Protein AF-A0A090QPM1-F1 (afdb_monomer)

Nearest PDB structures (foldseek):
  2wb4-assembly1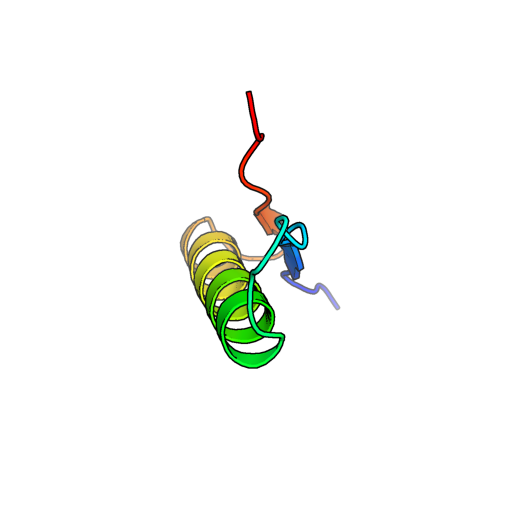_B  TM=8.396E-01  e=7.368E-02  Caulobacter vibrioides CB15
  2v0n-assembly1_B  TM=8.353E-01  e=1.198E-01  Caulobacter vibrioides CB15
  3i5b-assembly2_B  TM=7.508E-01  e=1.117E-01  Pseudomonas aeruginosa PAO1
  4zmu-assembly2_D  TM=9.488E-01  e=3.164E-01  Pseudomonas aeruginosa PAO1
  4zmm-assembly1_B  TM=9.565E-01  e=4.798E-01  Pseudomonas aeruginosa PAO1

Mean predicted aligned error: 3.28 Å

Foldseek 3Di:
DAAEWFDFDDDVPDDPVVRVVNRVVQSVVCVVVPGNYGGYDDDD

Solvent-accessible surface area (backbone atoms only — not comparable to full-atom values): 2647 Å² total; per-residue (Å²): 140,81,63,55,36,32,50,61,77,87,54,92,91,58,52,70,69,58,43,52,52,46,16,52,53,26,26,51,52,11,44,74,76,71,38,69,31,71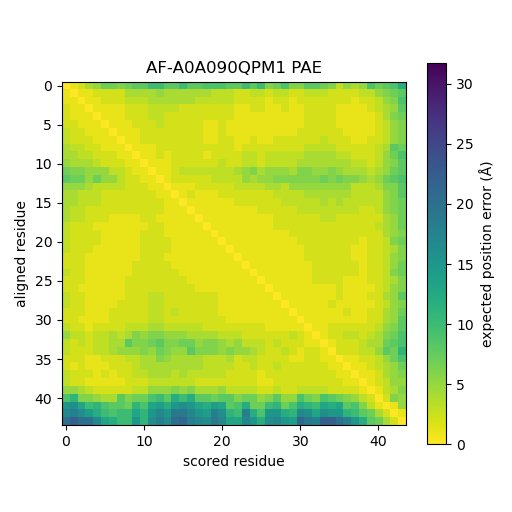,28,65,78,82,84,129

Sequence (44 aa):
MTVSQGIAQLEVNQRSSQLIEQADNHLYLAKAQGRNQFYAQATS

InterPro domains:
  IPR000160 GGDEF domain [PF00990] (1-37)
  IPR000160 GGDEF domain [PS50887] (1-43)
  IPR029787 Nucleotide cyclase [SSF55073] (1-39)
  IPR043128 Reverse transcriptase/Diguanylate cyclase domain [G3DSA:3.30.70.270] (1-44)

Secondary structure (DSSP, 8-state):
----EEE-PPPTT--HHHHHHHHHHHHHHHHHTTSS-EEE----

Radius of gyration: 11.05 Å; Cα contacts (8 Å, |Δi|>4): 61; chains: 1; bounding box: 32×14×28 Å

pLDDT: mean 92.81, std 9.63, range [50.59, 97.75]

Structure (mmCIF, N/CA/C/O backbone):
data_AF-A0A090QPM1-F1
#
_entry.id   AF-A0A090QPM1-F1
#
loop_
_atom_site.group_PDB
_atom_site.id
_atom_site.type_symbol
_atom_site.label_atom_id
_atom_site.label_alt_id
_atom_site.label_comp_id
_atom_site.label_asym_id
_atom_site.label_entity_id
_atom_site.label_seq_id
_atom_site.pdbx_PDB_ins_code
_atom_site.Cartn_x
_atom_site.Cartn_y
_atom_site.Cartn_z
_atom_site.occupancy
_atom_site.B_iso_or_equiv
_atom_site.auth_seq_id
_atom_site.auth_comp_id
_atom_site.auth_asym_id
_atom_site.auth_atom_id
_atom_site.pdbx_PDB_model_num
ATOM 1 N N . MET A 1 1 ? 16.064 11.629 -8.008 1.00 88.00 1 MET A N 1
ATOM 2 C CA . MET A 1 1 ? 15.658 10.551 -7.078 1.00 88.00 1 MET A CA 1
ATOM 3 C C . MET A 1 1 ? 14.139 10.538 -7.028 1.00 88.00 1 MET A C 1
ATOM 5 O O . MET A 1 1 ? 13.564 11.618 -7.014 1.00 88.00 1 MET A O 1
ATOM 9 N N . THR A 1 2 ? 13.505 9.368 -7.052 1.00 95.31 2 THR A N 1
ATOM 10 C CA . THR A 1 2 ? 12.041 9.219 -6.980 1.00 95.31 2 THR A CA 1
ATOM 11 C C . THR A 1 2 ? 11.658 8.331 -5.801 1.00 95.31 2 THR A C 1
ATOM 13 O O . THR A 1 2 ? 12.475 7.541 -5.327 1.00 95.31 2 THR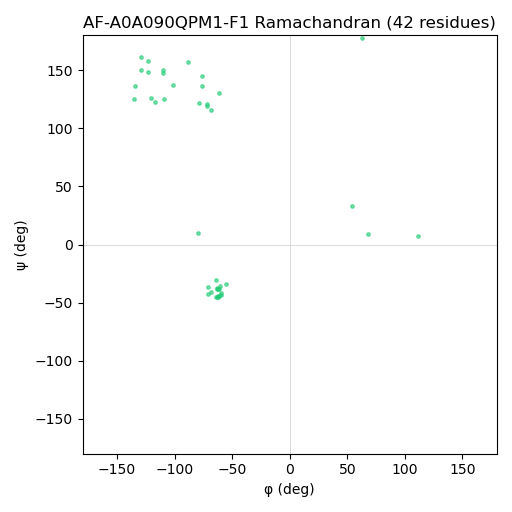 A O 1
ATOM 16 N N . VAL A 1 3 ? 10.419 8.459 -5.324 1.00 95.38 3 VAL A N 1
ATOM 17 C CA . VAL A 1 3 ? 9.879 7.656 -4.217 1.00 95.38 3 VAL A CA 1
ATOM 18 C C . VAL A 1 3 ? 8.545 7.040 -4.620 1.00 95.38 3 VAL A C 1
ATOM 20 O O . VAL A 1 3 ? 7.829 7.595 -5.444 1.00 95.38 3 VAL A O 1
ATOM 23 N N . SER A 1 4 ? 8.222 5.875 -4.061 1.00 97.62 4 SER A N 1
ATOM 24 C CA . SER A 1 4 ? 6.884 5.275 -4.179 1.00 97.62 4 SER A CA 1
ATOM 25 C C . SER A 1 4 ? 6.205 5.348 -2.819 1.00 97.62 4 SER A C 1
ATOM 27 O O . SER A 1 4 ? 6.904 5.287 -1.807 1.00 97.62 4 SER A O 1
ATOM 29 N N . GLN A 1 5 ? 4.885 5.504 -2.786 1.00 97.56 5 GLN A N 1
ATOM 30 C CA . GLN A 1 5 ? 4.146 5.759 -1.546 1.00 97.56 5 GLN A CA 1
ATOM 31 C C . GLN A 1 5 ? 2.896 4.879 -1.463 1.00 97.56 5 GLN A C 1
ATOM 33 O O . GLN A 1 5 ? 2.169 4.728 -2.440 1.00 97.56 5 GLN A O 1
ATOM 38 N N . GLY A 1 6 ? 2.640 4.302 -0.295 1.00 96.94 6 GLY A N 1
ATOM 39 C CA . GLY A 1 6 ? 1.370 3.660 0.020 1.00 96.94 6 GLY A CA 1
ATOM 40 C C . GLY A 1 6 ? 0.615 4.509 1.027 1.00 96.94 6 GLY A C 1
ATOM 41 O O . GLY A 1 6 ? 1.172 4.868 2.062 1.00 96.94 6 GLY A O 1
ATOM 42 N N . ILE A 1 7 ? -0.623 4.872 0.709 1.00 96.44 7 ILE A N 1
ATOM 43 C CA . ILE A 1 7 ? -1.450 5.754 1.532 1.00 96.44 7 ILE A CA 1
ATOM 44 C C . ILE A 1 7 ? -2.663 4.952 1.991 1.00 96.44 7 ILE A C 1
ATOM 46 O O . ILE A 1 7 ? -3.404 4.416 1.167 1.00 96.44 7 ILE A O 1
ATOM 50 N N . ALA A 1 8 ? -2.853 4.864 3.303 1.00 95.69 8 ALA A N 1
ATOM 51 C CA . ALA A 1 8 ? -4.015 4.242 3.923 1.00 95.69 8 ALA A CA 1
ATOM 52 C C . ALA A 1 8 ? -4.709 5.255 4.839 1.00 95.69 8 ALA A C 1
ATOM 54 O O . ALA A 1 8 ? -4.060 6.131 5.417 1.00 95.69 8 ALA A O 1
ATOM 55 N N . GLN A 1 9 ? -6.028 5.136 4.948 1.00 95.25 9 GLN A N 1
ATOM 56 C CA . GLN A 1 9 ? -6.853 5.959 5.822 1.00 95.25 9 GLN A CA 1
ATOM 57 C C . GLN A 1 9 ? -7.195 5.166 7.082 1.00 95.25 9 GLN A C 1
ATOM 59 O O . GLN A 1 9 ? -7.498 3.979 7.003 1.00 95.25 9 GLN A O 1
ATOM 64 N N . LEU A 1 10 ? -7.117 5.823 8.243 1.00 94.12 10 LEU A N 1
ATOM 65 C CA . LEU A 1 10 ? -7.505 5.206 9.506 1.00 94.12 10 LEU A CA 1
ATOM 66 C C . LEU A 1 10 ? -9.026 5.069 9.569 1.00 94.12 10 LEU A C 1
ATOM 68 O O . LEU A 1 10 ? -9.736 6.074 9.581 1.00 94.12 10 LEU A O 1
ATOM 72 N N . GLU A 1 11 ? -9.497 3.832 9.673 1.00 93.00 11 GLU A N 1
ATOM 73 C CA . GLU A 1 11 ? -10.914 3.522 9.848 1.00 93.00 11 GLU A CA 1
ATOM 74 C C . GLU A 1 11 ? -11.326 3.498 11.326 1.00 93.00 11 GLU A C 1
ATOM 76 O O . GLU A 1 11 ? -10.517 3.275 12.236 1.00 93.00 11 GLU A O 1
ATOM 81 N N . VAL A 1 12 ? -12.621 3.699 11.588 1.00 93.12 12 VAL A N 1
ATOM 82 C CA . VAL A 1 12 ? -13.167 3.639 12.952 1.00 93.12 12 VAL A CA 1
ATOM 83 C C . VAL A 1 12 ? -12.947 2.234 13.527 1.00 93.12 12 VAL A C 1
ATOM 85 O O . VAL A 1 12 ? -13.291 1.234 12.902 1.00 93.12 12 VAL A O 1
ATOM 88 N N . ASN A 1 13 ? -12.395 2.159 14.742 1.00 94.56 13 ASN A N 1
ATOM 89 C CA . ASN A 1 13 ? -11.999 0.922 15.437 1.00 94.56 13 ASN A CA 1
ATOM 90 C C . ASN A 1 13 ? -10.813 0.153 14.820 1.00 94.56 13 ASN A C 1
ATOM 92 O O . ASN A 1 13 ? -10.509 -0.955 15.271 1.00 94.56 13 ASN A O 1
ATOM 96 N N . GLN A 1 14 ? -10.107 0.717 13.838 1.00 94.81 14 GLN A N 1
ATOM 97 C CA . GLN A 1 14 ? -8.897 0.105 13.300 1.00 94.81 14 GLN A CA 1
ATOM 98 C C . GLN A 1 14 ? -7.713 0.288 14.258 1.00 94.81 14 GLN A C 1
ATOM 100 O O . GLN A 1 14 ? -7.474 1.371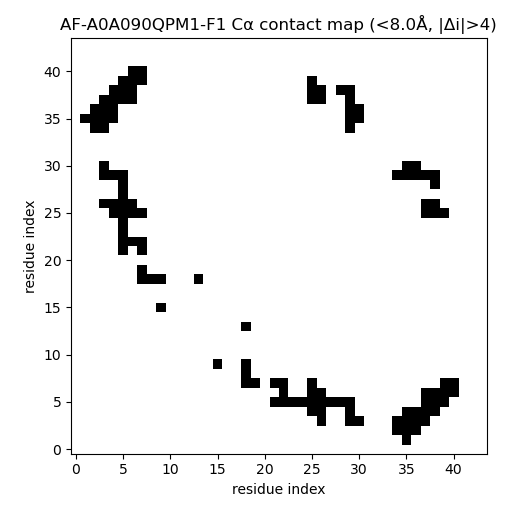 14.794 1.00 94.81 14 GLN A O 1
ATOM 105 N N . ARG A 1 15 ? -6.926 -0.774 14.462 1.00 96.62 15 ARG A N 1
ATOM 106 C CA . ARG A 1 15 ? -5.668 -0.675 15.212 1.00 96.62 15 ARG A CA 1
ATOM 107 C C . ARG A 1 15 ? -4.590 -0.031 14.348 1.00 96.62 15 ARG A C 1
ATOM 109 O O . ARG A 1 15 ? -4.466 -0.354 13.170 1.00 96.62 15 ARG A O 1
ATOM 116 N N . SER A 1 16 ? -3.712 0.764 14.954 1.00 95.75 16 SER A N 1
ATOM 117 C CA . SER A 1 16 ? -2.593 1.401 14.243 1.00 95.75 16 SER A CA 1
ATOM 118 C C . SER A 1 16 ? -1.699 0.401 13.501 1.00 95.75 16 SER A C 1
ATOM 120 O O . SER A 1 16 ? -1.210 0.707 12.421 1.00 95.75 16 SER A O 1
ATOM 12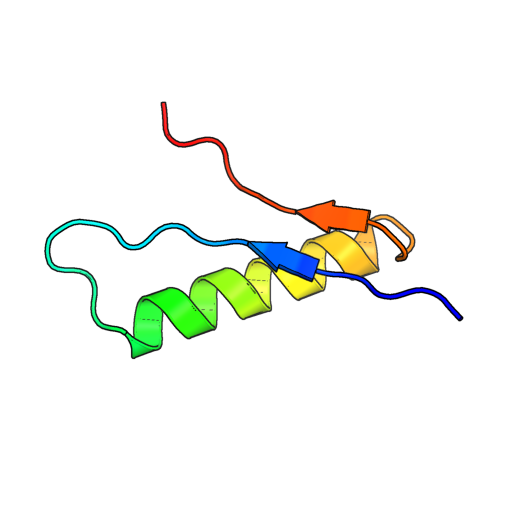2 N N . SER A 1 17 ? -1.518 -0.814 14.034 1.00 97.56 17 SER A N 1
ATOM 123 C CA . SER A 1 17 ? -0.754 -1.871 13.355 1.00 97.56 17 SER A CA 1
ATOM 124 C C . SER A 1 17 ? -1.392 -2.300 12.030 1.00 97.56 17 SER A C 1
ATOM 126 O O . SER A 1 17 ? -0.678 -2.515 11.059 1.00 97.56 17 SER A O 1
ATOM 128 N N . GLN A 1 18 ? -2.725 -2.367 11.975 1.00 96.38 18 GLN A N 1
ATOM 129 C CA . GLN A 1 18 ? -3.469 -2.713 10.761 1.00 96.38 18 GLN A CA 1
ATOM 130 C C . GLN A 1 18 ? -3.409 -1.577 9.734 1.00 96.38 18 GLN A C 1
ATOM 132 O O . GLN A 1 18 ? -3.300 -1.841 8.542 1.00 96.38 18 GLN A O 1
ATOM 137 N N . LEU A 1 19 ? -3.436 -0.319 10.189 1.00 96.56 19 LEU A N 1
ATOM 138 C CA . LEU A 1 19 ? -3.251 0.839 9.311 1.00 96.56 19 LEU A CA 1
ATOM 139 C C . LEU A 1 19 ? -1.864 0.824 8.650 1.00 96.56 19 LEU A C 1
ATOM 141 O O . LEU A 1 19 ? -1.745 1.048 7.447 1.00 96.56 19 LEU A O 1
ATOM 145 N N . ILE A 1 20 ? -0.815 0.546 9.431 1.00 97.69 20 ILE A N 1
ATOM 146 C CA . ILE A 1 20 ? 0.563 0.475 8.924 1.00 97.69 20 ILE A CA 1
ATOM 147 C C . ILE A 1 20 ? 0.705 -0.667 7.914 1.00 97.69 20 ILE A C 1
ATOM 149 O O . ILE A 1 20 ? 1.274 -0.461 6.846 1.00 97.69 20 ILE A O 1
ATOM 153 N N . GLU A 1 21 ? 0.156 -1.843 8.219 1.00 97.50 21 GLU A N 1
ATOM 154 C CA . GLU A 1 21 ? 0.165 -2.993 7.310 1.00 97.50 21 GLU A CA 1
ATOM 155 C C . GLU A 1 21 ? -0.542 -2.677 5.981 1.00 97.50 21 GLU A C 1
ATOM 157 O O . GLU A 1 21 ? -0.032 -2.995 4.909 1.00 97.50 21 GLU A O 1
ATOM 162 N N . GLN A 1 22 ? -1.679 -1.978 6.020 1.00 96.69 22 GLN A N 1
ATOM 163 C CA . GLN A 1 22 ? -2.365 -1.524 4.807 1.00 96.69 22 GLN A CA 1
ATOM 164 C C . GLN A 1 22 ? -1.527 -0.530 3.995 1.00 96.69 22 GLN A C 1
ATOM 166 O O . GLN A 1 22 ? -1.411 -0.679 2.777 1.00 96.69 22 GLN A O 1
ATOM 171 N N . ALA A 1 23 ? -0.913 0.459 4.650 1.00 96.94 23 ALA A N 1
ATOM 172 C CA . ALA A 1 23 ? -0.039 1.416 3.976 1.00 96.94 23 ALA A CA 1
ATOM 173 C C . ALA A 1 23 ? 1.180 0.725 3.332 1.00 96.94 23 ALA A C 1
ATOM 175 O O . ALA A 1 23 ? 1.557 1.069 2.210 1.00 96.94 23 ALA A O 1
ATOM 176 N N . ASP A 1 24 ? 1.761 -0.284 3.985 1.00 97.75 24 ASP A N 1
ATOM 177 C CA . ASP A 1 24 ? 2.878 -1.060 3.432 1.00 97.75 24 ASP A CA 1
ATOM 178 C C . ASP A 1 24 ? 2.448 -1.922 2.230 1.00 97.75 24 ASP A C 1
ATOM 180 O O . ASP A 1 24 ? 3.104 -1.924 1.183 1.00 97.75 24 ASP A O 1
ATOM 184 N N . ASN A 1 25 ? 1.273 -2.554 2.304 1.00 97.06 25 ASN A N 1
ATOM 185 C CA . ASN A 1 25 ? 0.689 -3.280 1.173 1.00 97.06 25 ASN A CA 1
ATOM 186 C C . ASN A 1 25 ? 0.451 -2.354 -0.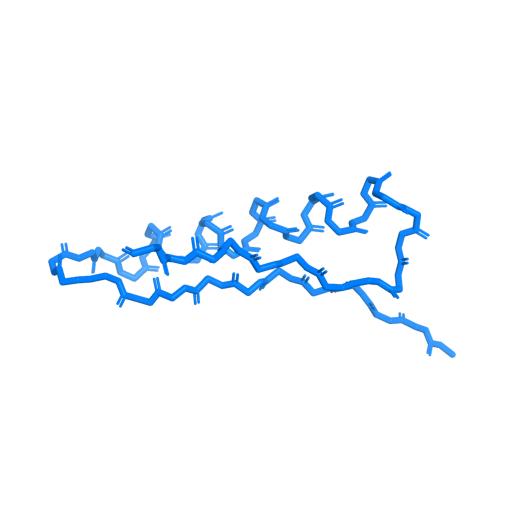034 1.00 97.06 25 ASN A C 1
ATOM 188 O O . ASN A 1 25 ? 0.792 -2.692 -1.171 1.00 97.06 25 ASN A O 1
ATOM 192 N N . HIS A 1 26 ? -0.067 -1.145 0.197 1.00 96.94 26 HIS A N 1
ATOM 193 C CA . HIS A 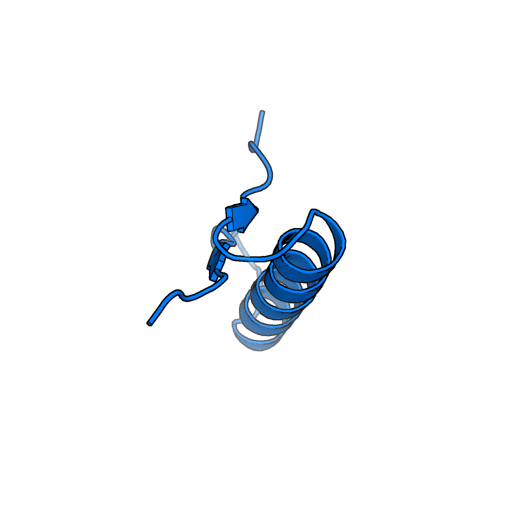1 26 ? -0.240 -0.135 -0.849 1.00 96.94 26 HIS A CA 1
ATOM 194 C C . HIS A 1 26 ? 1.101 0.315 -1.448 1.00 96.94 26 HIS A C 1
ATOM 196 O O . HIS A 1 26 ? 1.216 0.492 -2.663 1.00 96.94 26 HIS A O 1
ATOM 202 N N . LEU A 1 27 ? 2.150 0.438 -0.632 1.00 97.25 27 LEU A N 1
ATOM 203 C CA . LEU A 1 27 ? 3.493 0.752 -1.116 1.00 97.25 27 LEU A CA 1
ATOM 204 C C . LEU A 1 27 ? 4.018 -0.344 -2.054 1.00 97.25 27 LEU A C 1
ATOM 206 O O . LEU A 1 27 ? 4.681 -0.041 -3.052 1.00 97.25 27 LEU A O 1
ATOM 210 N N . TYR A 1 28 ? 3.722 -1.610 -1.757 1.00 96.81 28 TYR A N 1
ATOM 211 C CA . TYR A 1 28 ? 4.077 -2.719 -2.635 1.00 96.81 28 TYR A CA 1
ATOM 212 C C . TYR A 1 28 ? 3.381 -2.608 -3.999 1.00 96.81 28 TYR A C 1
ATOM 214 O O . TYR A 1 28 ? 4.039 -2.728 -5.035 1.00 96.81 28 TYR A O 1
ATOM 222 N N . LEU A 1 29 ? 2.087 -2.275 -4.016 1.00 95.69 29 LEU A N 1
ATOM 223 C CA . LEU A 1 29 ? 1.331 -2.041 -5.253 1.00 95.69 29 LEU A CA 1
ATOM 224 C C . LEU A 1 29 ? 1.906 -0.871 -6.066 1.00 95.69 29 LEU A C 1
ATOM 226 O O . LEU A 1 29 ? 2.132 -1.009 -7.269 1.00 95.69 29 LEU A O 1
ATOM 230 N N . ALA A 1 30 ? 2.242 0.243 -5.411 1.00 95.31 30 ALA A N 1
ATOM 231 C CA . ALA A 1 30 ? 2.870 1.394 -6.062 1.00 95.31 30 ALA A CA 1
ATOM 232 C C . ALA A 1 30 ? 4.228 1.044 -6.707 1.00 95.31 30 ALA A C 1
ATOM 234 O O . ALA A 1 30 ? 4.579 1.552 -7.775 1.00 95.31 30 ALA A O 1
ATOM 235 N N . LYS A 1 31 ? 5.004 0.144 -6.087 1.00 96.19 31 LYS A N 1
ATOM 236 C CA . LYS A 1 31 ? 6.254 -0.373 -6.671 1.00 96.19 31 LYS A CA 1
ATOM 237 C C . LYS A 1 31 ? 5.984 -1.297 -7.861 1.00 96.19 31 LYS A C 1
ATOM 239 O O . LYS A 1 31 ? 6.686 -1.185 -8.866 1.00 96.19 31 LYS A O 1
ATOM 244 N N . ALA A 1 32 ? 4.988 -2.177 -7.760 1.00 95.81 32 ALA A N 1
ATOM 245 C CA . ALA A 1 32 ? 4.628 -3.129 -8.811 1.00 95.81 32 ALA A CA 1
ATOM 246 C C . ALA A 1 32 ? 4.136 -2.439 -10.097 1.00 95.81 32 ALA A C 1
ATOM 248 O O . ALA A 1 32 ? 4.396 -2.928 -11.192 1.00 95.81 32 ALA A O 1
ATOM 249 N N . GLN A 1 33 ? 3.510 -1.266 -9.980 1.00 91.88 33 GLN A N 1
ATOM 250 C CA . GLN A 1 33 ? 3.038 -0.456 -11.112 1.00 91.88 33 GLN A CA 1
ATOM 251 C C . GLN A 1 33 ? 4.137 0.373 -11.809 1.00 91.88 33 GLN A C 1
ATOM 253 O O . GLN A 1 33 ? 3.836 1.210 -12.656 1.00 91.88 33 GLN A O 1
ATOM 258 N N . GLY A 1 34 ? 5.414 0.152 -11.478 1.00 93.00 34 GLY A N 1
ATOM 259 C CA . GLY A 1 34 ? 6.548 0.814 -12.137 1.00 93.00 34 GLY A CA 1
ATOM 260 C C . GLY A 1 34 ? 7.318 1.811 -11.270 1.00 93.00 34 GLY A C 1
ATOM 261 O O . GLY A 1 34 ? 8.254 2.433 -11.773 1.00 93.00 34 GLY A O 1
ATOM 262 N N . ARG A 1 35 ? 7.010 1.902 -9.963 1.00 93.38 35 ARG A N 1
ATOM 263 C CA . ARG A 1 35 ? 7.601 2.859 -9.002 1.00 93.38 35 ARG A CA 1
ATOM 264 C C . ARG A 1 35 ? 7.290 4.318 -9.359 1.00 93.38 35 ARG A C 1
ATOM 266 O O . ARG A 1 35 ? 6.668 4.602 -10.370 1.00 93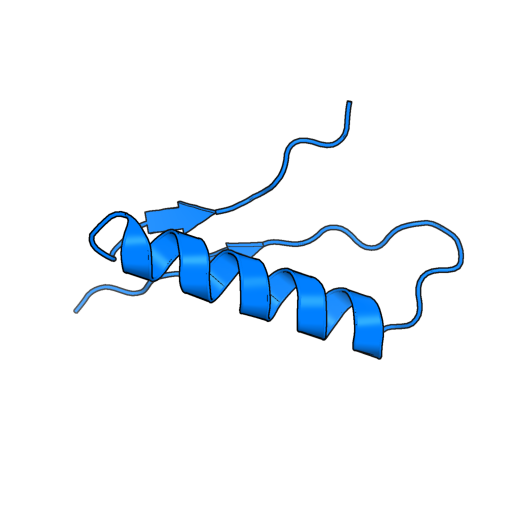.38 35 ARG A O 1
ATOM 273 N N . ASN A 1 36 ? 7.738 5.260 -8.523 1.00 96.69 36 ASN A N 1
ATOM 274 C CA . ASN A 1 36 ? 7.438 6.696 -8.669 1.00 96.69 36 ASN A CA 1
ATOM 275 C C . ASN A 1 36 ? 5.927 6.983 -8.763 1.00 96.69 36 ASN A C 1
ATOM 277 O O . ASN A 1 36 ? 5.495 7.880 -9.480 1.00 96.69 36 ASN A O 1
ATOM 281 N N . GLN A 1 37 ? 5.136 6.175 -8.061 1.00 95.44 37 GLN A N 1
ATOM 282 C CA . GLN A 1 37 ? 3.687 6.278 -7.980 1.00 95.44 37 GLN A CA 1
ATOM 283 C C . GLN A 1 37 ? 3.272 6.254 -6.514 1.00 95.44 37 GLN A C 1
ATOM 285 O O . GLN A 1 37 ? 4.020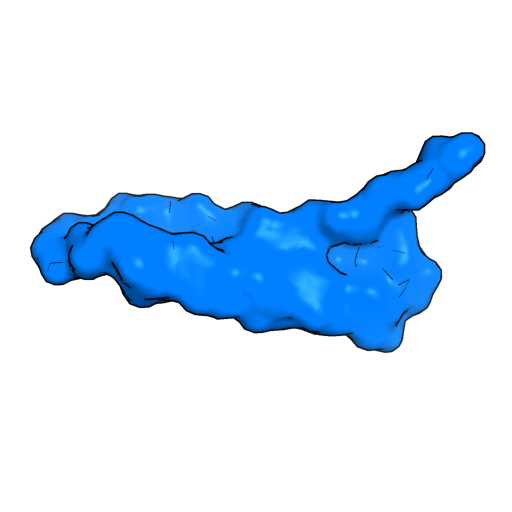 5.787 -5.644 1.00 95.44 37 GLN A O 1
ATOM 290 N N . PHE A 1 38 ? 2.058 6.716 -6.254 1.00 95.44 38 PHE A N 1
ATOM 291 C CA . PHE A 1 38 ? 1.373 6.443 -5.005 1.00 95.44 38 PHE A CA 1
ATOM 292 C C . PHE A 1 38 ? 0.203 5.496 -5.257 1.00 95.44 38 PHE A C 1
ATOM 294 O O . PHE A 1 38 ? -0.391 5.504 -6.333 1.00 95.44 38 PHE A O 1
ATOM 301 N N . TYR A 1 39 ? -0.133 4.692 -4.256 1.00 95.62 39 TYR A N 1
ATOM 302 C CA . TYR A 1 39 ? -1.365 3.917 -4.242 1.00 95.62 39 TYR A CA 1
ATOM 303 C C . TYR A 1 39 ? -2.184 4.324 -3.020 1.00 95.62 39 TYR A C 1
ATOM 305 O O . TYR A 1 39 ? -1.689 4.294 -1.892 1.00 95.62 39 TYR A O 1
ATOM 313 N N . ALA A 1 40 ? -3.433 4.705 -3.262 1.00 92.56 40 ALA A N 1
ATOM 314 C CA . ALA A 1 40 ? -4.426 5.013 -2.247 1.00 92.56 40 ALA A CA 1
ATOM 315 C C . ALA A 1 40 ? -5.730 4.336 -2.666 1.00 92.56 40 ALA A C 1
ATOM 317 O O . ALA A 1 40 ? -6.195 4.535 -3.789 1.00 92.56 40 ALA A O 1
ATOM 318 N N . GLN A 1 41 ? -6.308 3.518 -1.791 1.00 84.00 41 GLN A N 1
ATOM 319 C CA . GLN A 1 41 ? -7.617 2.938 -2.057 1.00 84.00 41 GLN A CA 1
ATOM 320 C C . GLN A 1 41 ? -8.681 3.993 -1.753 1.00 84.00 41 GLN A C 1
ATOM 322 O O . GLN A 1 41 ? -8.735 4.504 -0.638 1.00 84.00 41 GLN A O 1
ATOM 327 N N . ALA A 1 42 ? -9.506 4.331 -2.745 1.00 67.12 42 ALA A N 1
ATOM 328 C CA . ALA A 1 42 ? -10.645 5.213 -2.533 1.00 67.12 42 ALA A CA 1
ATOM 329 C C . ALA A 1 42 ? -11.677 4.492 -1.656 1.00 67.12 42 ALA A C 1
ATOM 331 O O . ALA A 1 42 ? -12.235 3.468 -2.057 1.00 67.12 42 ALA A O 1
ATOM 332 N N . THR A 1 43 ? -11.917 5.012 -0.459 1.00 59.56 43 THR A N 1
ATOM 333 C CA . THR A 1 43 ? -13.078 4.658 0.354 1.00 59.56 43 THR A CA 1
ATOM 334 C C . THR A 1 43 ? -14.316 5.282 -0.291 1.00 59.56 43 THR A C 1
ATOM 336 O O . THR A 1 43 ? -14.346 6.485 -0.546 1.00 59.56 43 THR A O 1
ATOM 339 N N . SER A 1 44 ? -15.284 4.437 -0.658 1.00 50.59 44 SER A N 1
ATOM 340 C CA . SER A 1 44 ? -16.596 4.843 -1.194 1.00 50.59 44 SER A CA 1
ATOM 341 C C . SER A 1 44 ? -17.573 5.148 -0.069 1.00 50.59 44 SER A C 1
ATOM 343 O O . SER A 1 44 ? -17.466 4.464 0.973 1.00 50.59 44 SER A O 1
#

Organism: NCBI:txid754436